Protein AF-A0A8S3JYT7-F1 (afdb_monomer_lite)

Organism: NCBI:txid392030

pLDDT: mean 70.16, std 17.95, range [28.17, 90.69]

Secondary structure (DSSP, 8-state):
-PPP------GGG-SSHHHHHHHHHHHHHHHHHHHH--EE-S---SPPP---------HHHHHHHTTB-SSS-SSB--SSB--BGGGTTS-GGG----BPPHHHHHHHHHHHHH-STHHHHH-B-SS-TTTTSTT--TT--EEEEEEEEETTEEEEEEEEE-------

Structure (mmCIF, N/CA/C/O backbone):
data_AF-A0A8S3JYT7-F1
#
_entry.id   AF-A0A8S3JYT7-F1
#
loop_
_atom_site.group_PDB
_atom_site.id
_atom_site.type_symbol
_atom_site.label_atom_id
_atom_site.label_alt_id
_atom_site.label_comp_id
_atom_site.label_asym_id
_atom_site.label_entity_id
_atom_site.label_seq_id
_atom_site.pdbx_PDB_ins_code
_atom_site.Cartn_x
_atom_site.Cartn_y
_atom_site.Cartn_z
_atom_site.occupancy
_atom_site.B_iso_or_equiv
_atom_site.auth_seq_id
_atom_site.auth_comp_id
_atom_site.auth_asym_id
_atom_site.auth_atom_id
_atom_site.pdbx_PDB_model_num
ATOM 1 N N . ASP A 1 1 ? -28.009 6.035 19.303 1.00 33.56 1 ASP A N 1
ATOM 2 C CA . ASP A 1 1 ? -27.746 6.291 17.876 1.00 33.56 1 ASP A CA 1
ATOM 3 C C . ASP A 1 1 ? -26.245 6.280 17.623 1.00 33.56 1 ASP A C 1
ATOM 5 O O . ASP A 1 1 ? -25.586 7.301 17.778 1.00 33.56 1 ASP A O 1
ATOM 9 N N . LEU A 1 2 ? -25.678 5.098 17.355 1.00 28.17 2 LEU A N 1
ATOM 10 C CA . LEU A 1 2 ? -24.323 5.008 16.802 1.00 28.17 2 LEU A CA 1
ATOM 11 C C . LEU A 1 2 ? -24.414 5.325 15.303 1.00 28.17 2 LEU A C 1
ATOM 13 O O . LEU A 1 2 ? -25.363 4.863 14.671 1.00 28.17 2 LEU A O 1
ATOM 17 N N . PRO A 1 3 ? -23.464 6.075 14.724 1.00 34.00 3 PRO A N 1
ATOM 18 C CA . PRO A 1 3 ? -23.390 6.193 13.280 1.00 34.00 3 PRO A CA 1
ATOM 19 C C . PRO A 1 3 ? -23.106 4.803 12.710 1.00 34.00 3 PRO A C 1
ATOM 21 O O . PRO A 1 3 ? -22.135 4.151 13.099 1.00 34.00 3 PRO A O 1
ATOM 24 N N . ASP A 1 4 ? -23.986 4.340 11.827 1.00 29.78 4 ASP A N 1
ATOM 25 C CA . ASP A 1 4 ? -23.786 3.119 11.063 1.00 29.78 4 ASP A CA 1
ATOM 26 C C . ASP A 1 4 ? -22.403 3.174 10.401 1.00 29.78 4 ASP A C 1
ATOM 28 O O . ASP A 1 4 ? -22.129 4.055 9.581 1.00 29.78 4 ASP A O 1
ATOM 32 N N . LEU A 1 5 ? -21.523 2.231 10.744 1.00 33.06 5 LEU A N 1
ATOM 33 C CA . LEU A 1 5 ? -20.282 2.010 10.008 1.00 33.06 5 LEU A CA 1
ATOM 34 C C . LEU A 1 5 ? -20.662 1.351 8.667 1.00 33.06 5 LEU A C 1
ATOM 36 O O . LEU A 1 5 ? -20.551 0.140 8.474 1.00 33.06 5 LEU A O 1
ATOM 40 N N . VAL A 1 6 ? -21.232 2.141 7.753 1.00 39.62 6 VAL A N 1
ATOM 41 C CA . VAL A 1 6 ? -21.673 1.680 6.434 1.00 39.62 6 VAL A CA 1
ATOM 42 C C . VAL A 1 6 ? -20.453 1.511 5.542 1.00 39.62 6 VAL A C 1
ATOM 44 O O . VAL A 1 6 ? -19.926 2.463 4.976 1.00 39.62 6 VAL A O 1
ATOM 47 N N . GLY A 1 7 ? -20.036 0.259 5.381 1.00 38.88 7 GLY A N 1
ATOM 48 C CA . GLY A 1 7 ? -18.996 -0.148 4.444 1.00 38.88 7 GLY A CA 1
ATOM 49 C C . GLY A 1 7 ? -19.482 -1.079 3.336 1.00 38.88 7 GLY A C 1
ATOM 50 O O . GLY A 1 7 ? -18.669 -1.820 2.801 1.00 38.88 7 GLY A O 1
ATOM 51 N N . ILE A 1 8 ? -20.772 -1.090 2.982 1.00 41.53 8 ILE A N 1
ATOM 52 C CA . ILE A 1 8 ? -21.264 -1.830 1.806 1.00 41.53 8 ILE A CA 1
ATOM 53 C C . ILE A 1 8 ? -21.864 -0.812 0.842 1.00 41.53 8 ILE A C 1
ATOM 55 O O . ILE A 1 8 ? -23.049 -0.495 0.902 1.00 41.53 8 ILE A O 1
ATOM 59 N N . CYS A 1 9 ? -21.025 -0.239 -0.022 1.00 42.97 9 CYS A N 1
ATOM 60 C CA . CYS A 1 9 ? -21.504 0.657 -1.066 1.00 42.97 9 CYS A CA 1
ATOM 61 C C . CYS A 1 9 ? -22.142 -0.189 -2.183 1.00 42.97 9 CYS A C 1
ATOM 63 O O . CYS A 1 9 ? -21.447 -1.022 -2.774 1.00 42.97 9 CYS A O 1
ATOM 65 N N . PRO A 1 10 ? -23.434 0.002 -2.512 1.00 39.66 10 PRO A N 1
ATOM 66 C CA . PRO A 1 10 ? -24.001 -0.582 -3.711 1.00 39.66 10 PRO A CA 1
ATOM 67 C C . PRO A 1 10 ? -23.235 -0.027 -4.914 1.00 39.66 10 PRO A C 1
ATOM 69 O O . PRO A 1 10 ? -23.086 1.186 -5.077 1.00 39.66 10 PRO A O 1
ATOM 72 N N . THR A 1 11 ? -22.780 -0.935 -5.769 1.00 46.91 11 THR A N 1
ATOM 73 C CA . THR A 1 11 ? -21.906 -0.786 -6.948 1.00 46.91 11 THR A CA 1
ATOM 74 C C . THR A 1 11 ? -22.230 0.388 -7.885 1.00 46.91 11 THR A C 1
ATOM 76 O O . THR A 1 11 ? -21.398 0.786 -8.695 1.00 46.91 11 THR A O 1
ATOM 79 N N . LYS A 1 12 ? -23.422 0.981 -7.768 1.00 39.72 12 LYS A N 1
ATOM 80 C CA . LYS A 1 12 ? -23.924 2.091 -8.583 1.00 39.72 12 LYS A CA 1
ATOM 81 C C . LYS A 1 12 ? -23.180 3.422 -8.375 1.00 39.72 12 LYS A C 1
ATOM 83 O O . LYS A 1 12 ? -23.240 4.266 -9.263 1.00 39.72 12 LYS A O 1
ATOM 88 N N . TYR A 1 13 ? -22.479 3.626 -7.255 1.00 42.28 13 TYR A N 1
ATOM 89 C CA . TYR A 1 13 ? -21.853 4.924 -6.933 1.00 42.28 13 TYR A CA 1
ATOM 90 C C . TYR A 1 13 ? -20.329 4.988 -7.140 1.00 42.28 13 TYR A C 1
ATOM 92 O O . TYR A 1 13 ? -19.739 6.056 -6.989 1.00 42.28 13 TYR A O 1
ATOM 100 N N . LEU A 1 14 ? -19.679 3.897 -7.557 1.00 51.56 14 LEU A N 1
ATOM 101 C CA . LEU A 1 14 ? -18.218 3.829 -7.752 1.00 51.56 14 LEU A CA 1
ATOM 102 C C . LEU A 1 14 ? -17.751 4.125 -9.194 1.00 51.56 14 LEU A C 1
ATOM 104 O O . LEU A 1 14 ? -16.593 3.887 -9.526 1.00 51.56 14 LEU A O 1
ATOM 108 N N . SER A 1 15 ? -18.616 4.651 -10.068 1.00 49.34 15 SER A N 1
ATOM 109 C CA . SER A 1 15 ? -18.332 4.767 -11.510 1.00 49.34 15 SER A CA 1
ATOM 110 C C . SER A 1 15 ? -17.399 5.918 -11.926 1.00 49.34 15 SER A C 1
ATOM 112 O O . SER A 1 15 ? -17.145 6.077 -13.117 1.00 49.34 15 SER A O 1
ATOM 114 N N . LEU A 1 16 ? -16.900 6.740 -10.995 1.00 54.00 16 LEU A N 1
ATOM 115 C CA . LEU A 1 16 ? -16.032 7.892 -11.286 1.00 54.00 16 LEU A CA 1
ATOM 116 C C . LEU A 1 16 ? -14.831 7.919 -10.328 1.00 54.00 16 LEU A C 1
ATOM 118 O O . LEU A 1 16 ? -14.997 7.687 -9.132 1.00 54.00 16 LEU A O 1
ATOM 122 N N . GLN A 1 17 ? -13.633 8.248 -10.830 1.00 53.72 17 GLN A N 1
ATOM 123 C CA . GLN A 1 17 ? -12.398 8.368 -10.026 1.00 53.72 17 GLN A CA 1
ATOM 124 C C . GLN A 1 17 ? -12.570 9.288 -8.804 1.00 53.72 17 GLN A C 1
ATOM 126 O O . GLN A 1 17 ? -12.108 8.969 -7.713 1.00 53.72 17 GLN A O 1
ATOM 131 N N . THR A 1 18 ? -13.319 10.382 -8.952 1.00 51.94 18 THR A N 1
ATOM 132 C CA . THR A 1 18 ? -13.669 11.313 -7.865 1.00 51.94 18 THR A CA 1
ATOM 133 C C . THR A 1 18 ? -14.491 10.678 -6.741 1.00 51.94 18 THR A C 1
ATOM 135 O O . THR A 1 18 ? -14.464 11.176 -5.617 1.00 51.94 18 THR A O 1
ATOM 138 N N . ASN A 1 19 ? -15.201 9.579 -7.005 1.00 60.78 19 ASN A N 1
ATOM 139 C CA . ASN A 1 19 ? -15.971 8.859 -5.992 1.00 60.78 19 ASN A CA 1
ATOM 140 C C . ASN A 1 19 ? -15.110 7.854 -5.217 1.00 60.78 19 ASN A C 1
ATOM 142 O O . ASN A 1 19 ? -15.408 7.582 -4.057 1.00 60.78 19 ASN A O 1
ATOM 146 N N . GLN A 1 20 ? -14.024 7.342 -5.809 1.00 64.94 20 GLN A N 1
ATOM 147 C CA . GLN A 1 20 ? -13.098 6.446 -5.109 1.00 64.94 20 GLN A CA 1
ATOM 148 C C . GLN A 1 20 ? -12.276 7.189 -4.054 1.00 64.94 20 GLN A C 1
ATOM 150 O O . GLN A 1 20 ? -12.178 6.715 -2.926 1.00 64.94 20 GLN A O 1
ATOM 155 N N . THR A 1 21 ? -11.745 8.374 -4.377 1.00 70.38 21 THR A N 1
ATOM 156 C CA . THR A 1 21 ? -10.986 9.180 -3.406 1.00 70.38 21 THR A CA 1
ATOM 157 C C . THR A 1 21 ? -11.842 9.523 -2.189 1.00 70.38 21 THR A C 1
ATOM 159 O O . THR A 1 21 ? -11.438 9.240 -1.069 1.00 70.38 21 THR A O 1
ATOM 162 N N . LYS A 1 22 ? -13.071 10.011 -2.402 1.00 73.31 22 LYS A N 1
ATOM 163 C CA . LYS A 1 22 ? -14.011 10.340 -1.315 1.00 73.31 22 LYS A CA 1
ATOM 164 C C . LYS A 1 22 ? -14.387 9.136 -0.450 1.00 73.31 22 LYS A C 1
ATOM 166 O O . LYS A 1 22 ? -14.595 9.277 0.751 1.00 73.31 22 LYS A O 1
ATOM 171 N N . TYR A 1 23 ? -14.487 7.953 -1.055 1.00 75.62 23 TYR A N 1
ATOM 172 C CA . TYR A 1 23 ? -14.758 6.718 -0.323 1.00 75.62 23 TYR A CA 1
ATOM 173 C C . TYR A 1 23 ? -13.596 6.353 0.607 1.00 75.62 23 TYR A C 1
ATOM 175 O O . TYR A 1 23 ? -13.805 6.119 1.798 1.00 75.62 23 TYR A O 1
ATOM 183 N N . PHE A 1 24 ? -12.366 6.363 0.086 1.00 79.38 24 PHE A N 1
ATOM 184 C CA . PHE A 1 24 ? -11.186 6.105 0.905 1.00 79.38 24 PHE A CA 1
ATOM 185 C C . PHE A 1 24 ? -10.965 7.193 1.957 1.00 79.38 24 PHE A C 1
ATOM 187 O O . PHE A 1 24 ? -10.593 6.854 3.071 1.00 79.38 24 PHE A O 1
ATOM 194 N N . GLU A 1 25 ? -11.250 8.464 1.665 1.00 82.56 25 GLU A N 1
ATOM 195 C CA . GLU A 1 25 ? -11.173 9.558 2.644 1.00 82.56 25 GLU A CA 1
ATOM 196 C C . GLU A 1 25 ? -12.016 9.279 3.895 1.00 82.56 25 GLU A C 1
ATOM 198 O O . GLU A 1 25 ? -11.514 9.426 5.010 1.00 82.56 25 GLU A O 1
ATOM 203 N N . ALA A 1 26 ? -13.269 8.839 3.726 1.00 80.25 26 ALA A N 1
ATOM 204 C CA . ALA A 1 26 ? -14.142 8.493 4.847 1.00 80.25 26 ALA A CA 1
ATOM 205 C C . ALA A 1 26 ? -13.566 7.328 5.670 1.00 80.25 26 ALA A C 1
ATOM 207 O O . ALA A 1 26 ? -13.426 7.440 6.886 1.00 80.25 26 ALA A O 1
ATOM 208 N N . ILE A 1 27 ? -13.139 6.255 4.999 1.00 79.00 27 ILE A N 1
ATOM 209 C CA . ILE A 1 27 ? -12.549 5.083 5.661 1.00 79.00 27 ILE A CA 1
ATOM 210 C C . ILE A 1 27 ? -11.262 5.449 6.401 1.00 79.00 27 ILE A C 1
ATOM 212 O O . ILE A 1 27 ? -11.079 5.064 7.549 1.00 79.00 27 ILE A O 1
ATOM 216 N N . ILE A 1 28 ? -10.360 6.198 5.769 1.00 82.62 28 ILE A N 1
ATOM 217 C CA . ILE A 1 28 ? -9.077 6.590 6.360 1.00 82.62 28 ILE A CA 1
ATOM 218 C C . ILE A 1 28 ? -9.299 7.473 7.581 1.00 82.62 28 ILE A C 1
ATOM 220 O O . ILE A 1 28 ? -8.611 7.308 8.586 1.00 82.62 28 ILE A O 1
ATOM 224 N N . LYS A 1 29 ? -10.266 8.392 7.511 1.00 83.81 29 LYS A N 1
ATOM 225 C CA . LYS A 1 29 ? -10.647 9.229 8.648 1.00 83.81 29 LYS A CA 1
ATOM 226 C C . LYS A 1 29 ? -11.094 8.373 9.831 1.00 83.81 29 LYS A C 1
ATOM 228 O O . LYS A 1 29 ? -10.588 8.572 10.935 1.00 83.81 29 LYS A O 1
ATOM 233 N N . ASP A 1 30 ? -11.993 7.422 9.595 1.00 79.94 30 ASP A N 1
ATOM 234 C CA . ASP A 1 30 ? -12.500 6.544 10.648 1.00 79.94 30 ASP A CA 1
ATOM 235 C C . ASP A 1 30 ? -11.376 5.675 11.219 1.00 79.94 30 ASP A C 1
ATOM 237 O O . ASP A 1 30 ? -11.188 5.619 12.430 1.00 79.94 30 ASP A O 1
ATOM 241 N N . LEU A 1 31 ? -10.546 5.073 10.368 1.00 79.06 31 LEU A N 1
ATOM 242 C CA . LEU A 1 31 ? -9.406 4.266 10.803 1.00 79.06 31 LEU A CA 1
ATOM 243 C C . LEU A 1 31 ? -8.406 5.065 11.645 1.00 79.06 31 LEU A C 1
ATOM 245 O O . LEU A 1 31 ? -7.996 4.593 12.700 1.00 79.06 31 LEU A O 1
ATOM 249 N N . ASN A 1 32 ? -8.049 6.280 11.229 1.00 81.88 32 ASN A N 1
ATOM 250 C CA . ASN A 1 32 ? -7.147 7.142 11.995 1.00 81.88 32 ASN A CA 1
ATOM 251 C C . ASN A 1 32 ? -7.748 7.548 13.347 1.00 81.88 32 ASN A C 1
ATOM 253 O O . ASN A 1 32 ? -7.036 7.601 14.355 1.00 81.88 32 ASN A O 1
ATOM 257 N N . TYR A 1 33 ? -9.060 7.794 13.395 1.00 81.31 33 TYR A N 1
ATOM 258 C CA . TYR A 1 33 ? -9.761 8.037 14.652 1.00 81.31 33 TYR A CA 1
ATOM 259 C C . TYR A 1 33 ? -9.676 6.817 15.576 1.00 81.31 33 TYR A C 1
ATOM 261 O O . TYR A 1 33 ? -9.281 6.951 16.732 1.00 81.31 33 TYR A O 1
ATOM 269 N N . LEU A 1 34 ? -9.965 5.621 15.058 1.00 75.62 34 LEU A N 1
ATOM 270 C CA . LEU A 1 34 ? -9.948 4.374 15.827 1.00 75.62 34 LEU A CA 1
ATOM 271 C C . LEU A 1 34 ? -8.534 3.965 16.279 1.00 75.62 34 LEU A C 1
ATOM 273 O O . LEU A 1 34 ? -8.388 3.380 17.347 1.00 75.62 34 LEU A O 1
ATOM 277 N N . GLN A 1 35 ? -7.492 4.293 15.509 1.00 73.44 35 GLN A N 1
ATOM 278 C CA . GLN A 1 35 ? -6.090 4.034 15.871 1.00 73.44 35 GLN A CA 1
ATOM 279 C C . GLN A 1 35 ? -5.587 4.915 17.023 1.00 73.44 35 GLN A C 1
ATOM 281 O O . GLN A 1 35 ? -4.648 4.541 17.724 1.00 73.44 35 GLN A O 1
ATOM 286 N N . THR A 1 36 ? -6.172 6.100 17.197 1.00 74.00 36 THR A N 1
ATOM 287 C CA . THR A 1 36 ? -5.723 7.100 18.182 1.00 74.00 36 THR A CA 1
ATOM 288 C C . THR A 1 36 ? -6.679 7.256 19.360 1.00 74.00 36 THR A C 1
ATOM 290 O O . THR A 1 36 ? -6.292 7.797 20.395 1.00 74.00 36 THR A O 1
ATOM 293 N N . THR A 1 37 ? -7.911 6.758 19.235 1.00 71.25 37 THR A N 1
ATOM 294 C CA . THR A 1 37 ? -8.955 6.885 20.251 1.00 71.25 37 THR A CA 1
ATOM 295 C C . THR A 1 37 ? -9.244 5.544 20.903 1.00 71.25 37 THR A C 1
ATOM 297 O O . THR A 1 37 ? -9.579 4.567 20.238 1.00 71.25 37 THR A O 1
ATOM 300 N N . VAL A 1 38 ? -9.186 5.510 22.233 1.00 66.38 38 VAL A N 1
ATOM 301 C CA . VAL A 1 38 ? -9.655 4.359 23.005 1.00 66.38 38 VAL A CA 1
ATOM 302 C C . VAL A 1 38 ? -11.173 4.426 23.121 1.00 66.38 38 VAL A C 1
ATOM 304 O O . VAL A 1 38 ? -11.722 5.407 23.623 1.00 66.38 38 VAL A O 1
ATOM 307 N N . LEU A 1 39 ? -11.858 3.370 22.687 1.00 67.88 39 LEU A N 1
ATOM 308 C CA . LEU A 1 39 ? -13.297 3.250 22.886 1.00 67.88 39 LEU A CA 1
ATOM 309 C C . LEU A 1 39 ? -13.551 2.665 24.279 1.00 67.88 39 LEU A C 1
ATOM 311 O O . LEU A 1 39 ? -13.275 1.494 24.544 1.00 67.88 39 LEU A O 1
ATOM 315 N N . ALA A 1 40 ? -14.061 3.499 25.184 1.00 62.62 40 ALA A N 1
ATOM 316 C CA . ALA A 1 40 ? -14.449 3.081 26.524 1.00 62.62 40 ALA A CA 1
ATOM 317 C C . ALA A 1 40 ? -15.937 2.711 26.551 1.00 62.62 40 ALA A C 1
ATOM 319 O O . ALA A 1 40 ? -16.799 3.539 26.256 1.00 62.62 40 ALA A O 1
ATOM 320 N N . VAL A 1 41 ? -16.244 1.476 26.946 1.00 65.31 41 VAL A N 1
ATOM 321 C CA . VAL A 1 41 ? -17.620 1.034 27.205 1.00 65.31 41 VAL A CA 1
ATOM 322 C C . VAL A 1 41 ? -17.820 1.034 28.719 1.00 65.31 41 VAL A C 1
ATOM 324 O O . VAL A 1 41 ? -17.269 0.189 29.417 1.00 65.31 41 VAL A O 1
ATOM 327 N N . GLN A 1 42 ? -18.558 2.022 29.240 1.00 54.75 42 GLN A N 1
ATOM 328 C CA . GLN A 1 42 ? -18.646 2.289 30.688 1.00 54.75 42 GLN A CA 1
ATOM 329 C C . GLN A 1 42 ? -19.337 1.174 31.486 1.00 54.75 42 GLN A C 1
ATOM 331 O O . GLN A 1 42 ? -19.009 0.947 32.645 1.00 54.75 42 GLN A O 1
ATOM 336 N N . THR A 1 43 ? -20.288 0.471 30.877 1.00 66.81 43 THR A N 1
ATOM 337 C CA . THR A 1 43 ? -20.941 -0.711 31.448 1.00 66.81 43 THR A CA 1
ATOM 338 C C . THR A 1 43 ? -21.191 -1.697 30.319 1.00 66.81 43 THR A C 1
ATOM 340 O O . THR A 1 43 ? -21.855 -1.371 29.338 1.00 66.81 43 THR A O 1
ATOM 343 N N . PHE A 1 44 ? -20.624 -2.897 30.428 1.00 66.69 44 PHE A N 1
ATOM 344 C CA . PHE A 1 44 ? -20.813 -3.948 29.438 1.00 66.69 44 PHE A CA 1
ATOM 345 C C . PHE A 1 44 ? -21.367 -5.195 30.113 1.00 66.69 44 PHE A C 1
ATOM 347 O O . PHE A 1 44 ? -20.675 -5.852 30.886 1.00 66.69 44 PHE A O 1
ATOM 354 N N . ASN A 1 45 ? -22.631 -5.500 29.831 1.00 64.56 45 ASN A N 1
ATOM 355 C CA . ASN A 1 45 ? -23.299 -6.709 30.293 1.00 64.56 45 ASN A CA 1
ATOM 356 C C . ASN A 1 45 ? -23.844 -7.428 29.047 1.00 64.56 45 ASN A C 1
ATOM 358 O O . ASN A 1 45 ? -24.987 -7.213 28.651 1.00 64.56 45 ASN A O 1
ATOM 362 N N . GLY A 1 46 ? -22.985 -8.174 28.342 1.00 69.12 46 GLY A N 1
ATOM 363 C CA . GLY A 1 46 ? -23.325 -8.770 27.045 1.00 69.12 46 GLY A CA 1
ATOM 364 C C . GLY A 1 46 ? -22.183 -9.547 26.379 1.00 69.12 46 GLY A C 1
ATOM 365 O O . GLY A 1 46 ? -21.142 -9.785 26.986 1.00 69.12 46 GLY A O 1
ATOM 366 N N . GLN A 1 47 ? -22.393 -9.959 25.124 1.00 59.66 47 GLN A N 1
ATOM 367 C CA . GLN A 1 47 ? -21.376 -10.585 24.269 1.00 59.66 47 GLN A CA 1
ATOM 368 C C . GLN A 1 47 ? -20.749 -9.549 23.343 1.00 59.66 47 GLN A C 1
ATOM 370 O O . GLN A 1 47 ? -21.451 -8.738 22.736 1.00 59.66 47 GLN A O 1
ATOM 375 N N . LEU A 1 48 ? -19.417 -9.547 23.269 1.00 60.03 48 LEU A N 1
ATOM 376 C CA . LEU A 1 48 ? -18.678 -8.612 22.430 1.00 60.03 48 LEU A CA 1
ATOM 377 C C . LEU A 1 48 ? -18.486 -9.235 21.051 1.00 60.03 48 LEU A C 1
ATOM 379 O O . LEU A 1 48 ? -17.885 -10.300 20.919 1.00 60.03 48 LEU A O 1
ATOM 383 N N . HIS A 1 49 ? -19.010 -8.565 20.031 1.00 57.12 49 HIS A N 1
ATOM 384 C CA . HIS A 1 49 ? -18.856 -8.971 18.644 1.00 57.12 49 HIS A CA 1
ATOM 385 C C . HIS A 1 49 ? -17.770 -8.123 17.994 1.00 57.12 49 HIS A C 1
ATOM 387 O O . HIS A 1 49 ? -17.780 -6.898 18.101 1.00 57.12 49 HIS A O 1
ATOM 393 N N . PHE A 1 50 ? -16.852 -8.783 17.298 1.00 58.22 50 PHE A N 1
ATOM 394 C CA . PHE A 1 50 ? -15.822 -8.125 16.509 1.00 58.22 50 PHE A CA 1
ATOM 395 C C . PHE A 1 50 ? -16.060 -8.399 15.030 1.00 58.22 50 PHE A C 1
ATOM 397 O O . PHE A 1 50 ? -16.480 -9.495 14.655 1.00 58.22 50 PHE A O 1
ATOM 404 N N . ALA A 1 51 ? -15.769 -7.402 14.198 1.00 55.31 51 ALA A N 1
ATOM 405 C CA . ALA A 1 51 ? -15.783 -7.539 12.752 1.00 55.31 51 ALA A CA 1
ATOM 406 C C . ALA A 1 51 ? -14.346 -7.536 12.229 1.00 55.31 51 ALA A C 1
ATOM 408 O O . ALA A 1 51 ? -13.562 -6.638 12.534 1.00 55.31 51 ALA A O 1
ATOM 409 N N . PHE A 1 52 ? -14.025 -8.542 11.421 1.00 59.34 52 PHE A N 1
ATOM 410 C CA . PHE A 1 52 ? -12.812 -8.561 10.619 1.00 59.34 52 PHE A CA 1
ATOM 411 C C . PHE A 1 52 ? -13.166 -8.071 9.221 1.00 59.34 52 PHE A C 1
ATOM 413 O O . PHE A 1 52 ? -14.036 -8.643 8.564 1.00 59.34 52 PHE A O 1
ATOM 420 N N . SER A 1 53 ? -12.479 -7.026 8.770 1.00 62.84 53 SER A N 1
ATOM 421 C CA . SER A 1 53 ? -12.656 -6.473 7.429 1.00 62.84 53 SER A CA 1
ATOM 422 C C . SER A 1 53 ? -11.373 -6.642 6.632 1.00 62.84 53 SER A C 1
ATOM 424 O O . SER A 1 53 ? -10.288 -6.306 7.110 1.00 62.84 53 SER A O 1
ATOM 426 N N . VAL A 1 54 ? -11.515 -7.147 5.407 1.00 67.69 54 VAL A N 1
ATOM 427 C CA . VAL A 1 54 ? -10.424 -7.322 4.445 1.00 67.69 54 VAL A CA 1
ATOM 428 C C . VAL A 1 54 ? -10.703 -6.441 3.238 1.00 67.69 54 VAL A C 1
ATOM 430 O O . VAL A 1 54 ? -11.798 -6.473 2.676 1.00 67.69 54 VAL A O 1
ATOM 433 N N . LEU A 1 55 ? -9.698 -5.677 2.815 1.00 71.50 55 LEU A N 1
ATOM 434 C CA . LEU A 1 55 ? -9.727 -4.990 1.531 1.00 71.50 55 LEU A CA 1
ATOM 435 C C . LEU A 1 55 ? -9.184 -5.936 0.458 1.00 71.50 55 LEU A C 1
ATOM 437 O O . LEU A 1 55 ? -7.975 -6.143 0.360 1.00 71.50 55 LEU A O 1
ATOM 441 N N . ALA A 1 56 ? -10.084 -6.510 -0.335 1.00 71.31 56 ALA A N 1
ATOM 442 C CA . ALA A 1 56 ? -9.733 -7.319 -1.494 1.00 71.31 56 ALA A CA 1
ATOM 443 C C . ALA A 1 56 ? -9.841 -6.480 -2.772 1.00 71.31 56 ALA A C 1
ATOM 445 O O . ALA A 1 56 ? -10.807 -5.742 -2.967 1.00 71.31 56 ALA A O 1
ATOM 446 N N . ALA A 1 57 ? -8.849 -6.600 -3.646 1.00 74.00 57 ALA A N 1
ATOM 447 C CA . ALA A 1 57 ? -8.796 -5.896 -4.918 1.00 74.00 57 ALA A CA 1
ATOM 448 C C . ALA A 1 57 ? -8.134 -6.791 -5.967 1.00 74.00 57 ALA A C 1
ATOM 450 O O . ALA A 1 57 ? -7.245 -7.579 -5.640 1.00 74.00 57 ALA A O 1
ATOM 451 N N . ASP A 1 58 ? -8.542 -6.654 -7.230 1.00 80.75 58 ASP A N 1
ATOM 452 C CA . ASP A 1 58 ? -7.789 -7.257 -8.329 1.00 80.75 58 ASP A CA 1
ATOM 453 C C . ASP A 1 58 ? -6.393 -6.616 -8.460 1.00 80.75 58 ASP A C 1
ATOM 455 O O . ASP A 1 58 ? -6.066 -5.620 -7.809 1.00 80.75 58 ASP A O 1
ATOM 459 N N . ASN A 1 59 ? -5.541 -7.175 -9.321 1.00 80.50 59 ASN A N 1
ATOM 460 C CA . ASN A 1 59 ? -4.163 -6.707 -9.449 1.00 80.50 59 ASN A CA 1
ATOM 461 C C . ASN A 1 59 ? -4.031 -5.233 -9.867 1.00 80.50 59 ASN A C 1
ATOM 463 O O . ASN A 1 59 ? -3.082 -4.580 -9.430 1.00 80.50 59 ASN A O 1
ATOM 467 N N . LEU A 1 60 ? -4.931 -4.711 -10.704 1.00 84.25 60 LEU A N 1
ATOM 468 C CA . LEU A 1 60 ? -4.872 -3.328 -11.182 1.00 84.25 60 LEU A CA 1
ATOM 469 C C . LEU A 1 60 ? -5.435 -2.361 -10.143 1.00 84.25 60 LEU A C 1
ATOM 471 O O . LEU A 1 60 ? -4.833 -1.316 -9.901 1.00 84.25 60 LEU A O 1
ATOM 475 N N . ALA A 1 61 ? -6.539 -2.727 -9.498 1.00 82.00 61 ALA A N 1
ATOM 476 C CA . ALA A 1 61 ? -7.106 -1.978 -8.388 1.00 82.00 61 ALA A CA 1
ATOM 477 C C . ALA A 1 61 ? -6.134 -1.934 -7.195 1.00 82.00 61 ALA A C 1
ATOM 479 O O . ALA A 1 61 ? -5.931 -0.878 -6.606 1.00 82.00 61 ALA A O 1
ATOM 480 N N . SER A 1 62 ? -5.445 -3.037 -6.886 1.00 81.94 62 SER A N 1
ATOM 481 C CA . SER A 1 62 ? -4.398 -3.067 -5.856 1.00 81.94 62 SER A CA 1
ATOM 482 C C . SER A 1 62 ? -3.213 -2.160 -6.210 1.00 81.94 62 SER A C 1
ATOM 484 O O . SER A 1 62 ? -2.700 -1.465 -5.334 1.00 81.94 62 SER A O 1
ATOM 486 N N . ASN A 1 63 ? -2.811 -2.096 -7.488 1.00 85.00 63 ASN A N 1
ATOM 487 C CA . ASN A 1 63 ? -1.809 -1.124 -7.936 1.00 85.00 63 ASN A CA 1
ATOM 488 C C . ASN A 1 63 ? -2.274 0.313 -7.686 1.00 85.00 63 ASN A C 1
ATOM 490 O O . ASN A 1 63 ? -1.523 1.093 -7.109 1.00 85.00 63 ASN A O 1
ATOM 494 N N . GLU A 1 64 ? -3.499 0.647 -8.090 1.00 85.38 64 GLU A N 1
ATOM 495 C CA . GLU A 1 64 ? -4.068 1.988 -7.933 1.00 85.38 64 GLU A CA 1
ATOM 496 C C . GLU A 1 64 ? -4.139 2.404 -6.459 1.00 85.38 64 GLU A C 1
ATOM 498 O O . GLU A 1 64 ? -3.602 3.448 -6.089 1.00 85.38 64 GLU A O 1
ATOM 503 N N . ILE A 1 65 ? -4.699 1.552 -5.595 1.00 84.62 65 ILE A N 1
ATOM 504 C CA . ILE A 1 65 ? -4.780 1.825 -4.153 1.00 84.62 65 ILE A CA 1
ATOM 505 C C . ILE A 1 65 ? -3.367 1.950 -3.566 1.00 84.62 65 ILE A C 1
ATOM 507 O O . ILE A 1 65 ? -3.119 2.831 -2.747 1.00 84.62 65 ILE A O 1
ATOM 511 N N . GLY A 1 66 ? -2.421 1.115 -4.007 1.00 85.56 66 GLY A N 1
ATOM 512 C CA . GLY A 1 66 ? -1.024 1.117 -3.573 1.00 85.56 66 GLY A CA 1
ATOM 513 C C . GLY A 1 66 ? -0.140 2.226 -4.153 1.00 85.56 66 GLY A C 1
ATOM 514 O O . GLY A 1 66 ? 1.041 2.255 -3.828 1.00 85.56 66 GLY A O 1
ATOM 515 N N . GLY A 1 67 ? -0.660 3.137 -4.983 1.00 89.12 67 GLY A N 1
ATOM 516 C CA . GLY A 1 67 ? 0.142 4.215 -5.583 1.00 89.12 67 GLY A CA 1
ATOM 517 C C . GLY A 1 67 ? 1.077 3.753 -6.713 1.00 89.12 67 GLY A C 1
ATOM 518 O O . GLY A 1 67 ? 2.002 4.469 -7.101 1.00 89.12 67 GLY A O 1
ATOM 519 N N . PHE A 1 68 ? 0.849 2.566 -7.273 1.00 90.19 68 PHE A N 1
ATOM 520 C CA . PHE A 1 68 ? 1.540 2.037 -8.450 1.00 90.19 68 PHE A CA 1
ATOM 521 C C . PHE A 1 68 ? 0.782 2.374 -9.739 1.00 90.19 68 PHE A C 1
ATOM 523 O O . PHE A 1 68 ? -0.390 2.747 -9.730 1.00 90.19 68 PHE A O 1
ATOM 530 N N . GLN A 1 69 ? 1.441 2.223 -10.888 1.00 89.69 69 GLN A N 1
ATOM 531 C CA . GLN A 1 69 ? 0.768 2.400 -12.171 1.00 89.69 69 GLN A CA 1
ATOM 532 C C . GLN A 1 69 ? -0.311 1.334 -12.407 1.00 89.69 69 GLN A C 1
ATOM 534 O O . GLN A 1 69 ? -0.089 0.134 -12.229 1.00 89.69 69 GLN A O 1
ATOM 539 N N . ARG A 1 70 ? -1.478 1.763 -12.904 1.00 87.38 70 ARG A N 1
ATOM 540 C CA . ARG A 1 70 ? -2.597 0.885 -13.290 1.00 87.38 70 ARG A CA 1
ATOM 541 C C . ARG A 1 70 ? -2.389 0.239 -14.668 1.00 87.38 70 ARG A C 1
ATOM 543 O O . ARG A 1 70 ? -3.282 0.201 -15.507 1.00 87.38 70 ARG A O 1
ATOM 550 N N . ASN A 1 71 ? -1.177 -0.228 -14.935 1.00 84.50 71 ASN A N 1
ATOM 551 C CA . ASN A 1 71 ? -0.834 -1.011 -16.112 1.00 84.50 71 ASN A CA 1
ATOM 552 C C . ASN A 1 71 ? 0.408 -1.858 -15.802 1.00 84.50 71 ASN A C 1
ATOM 554 O O . ASN A 1 71 ? 1.188 -1.517 -14.917 1.00 84.50 71 ASN A O 1
ATOM 558 N N . PHE A 1 72 ? 0.598 -2.945 -16.545 1.00 82.94 72 PHE A N 1
ATOM 559 C CA . PHE A 1 72 ? 1.802 -3.775 -16.434 1.00 82.94 72 PHE A CA 1
ATOM 560 C C . PHE A 1 72 ? 2.877 -3.400 -17.454 1.00 82.94 72 PHE A C 1
ATOM 562 O O . PHE A 1 72 ? 3.902 -4.060 -17.502 1.00 82.94 72 PHE A O 1
ATOM 569 N N . ASN A 1 73 ? 2.654 -2.357 -18.259 1.00 84.25 73 ASN A N 1
ATOM 570 C CA . ASN A 1 73 ? 3.576 -1.881 -19.293 1.00 84.25 73 ASN A CA 1
ATOM 571 C C . ASN A 1 73 ? 4.520 -0.780 -18.774 1.00 84.25 73 ASN A C 1
ATOM 573 O O . ASN A 1 73 ? 5.138 -0.069 -19.565 1.00 84.25 73 ASN A O 1
ATOM 577 N N . SER A 1 74 ? 4.627 -0.622 -17.453 1.00 81.69 74 SER A N 1
ATOM 578 C CA . SER A 1 74 ? 5.564 0.290 -16.806 1.00 81.69 74 SER A CA 1
ATOM 579 C C . SER A 1 74 ? 6.964 -0.315 -16.747 1.00 81.69 74 SER A C 1
ATOM 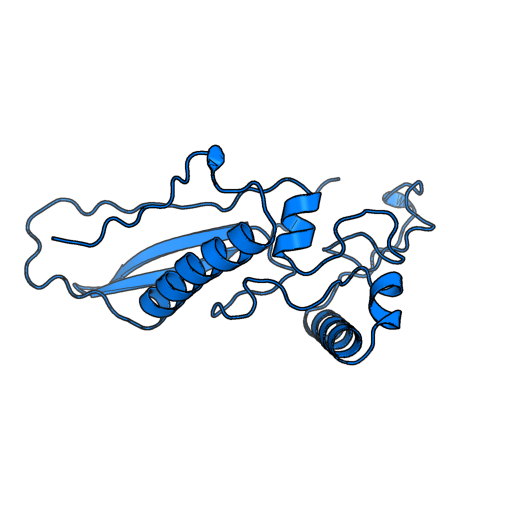581 O O . SER A 1 74 ? 7.117 -1.531 -16.665 1.00 81.69 74 SER A O 1
ATOM 583 N N . GLY A 1 75 ? 7.993 0.537 -16.731 1.00 86.06 75 GLY A N 1
ATOM 584 C CA . GLY A 1 75 ? 9.401 0.136 -16.714 1.00 86.06 75 GLY A CA 1
ATOM 585 C C . GLY A 1 75 ? 9.704 -0.920 -15.655 1.00 86.06 75 GLY A C 1
ATOM 586 O O . GLY A 1 75 ? 10.351 -1.910 -15.968 1.00 86.06 75 GLY A O 1
ATOM 587 N N . GLN A 1 76 ? 9.149 -0.772 -14.451 1.00 89.75 76 GLN A N 1
ATOM 588 C CA . GLN A 1 76 ? 9.051 -1.833 -13.450 1.00 89.75 76 GLN A CA 1
ATOM 589 C C . GLN A 1 76 ? 7.578 -2.066 -13.113 1.00 89.75 76 GLN A C 1
ATOM 591 O O . GLN A 1 76 ? 6.881 -1.103 -12.813 1.00 89.75 76 GLN A O 1
ATOM 596 N N . PHE A 1 77 ? 7.084 -3.303 -13.143 1.00 86.94 77 PHE A N 1
ATOM 597 C CA . PHE A 1 77 ? 5.638 -3.581 -13.011 1.00 86.94 77 PHE A CA 1
ATOM 598 C C . PHE A 1 77 ? 5.248 -4.322 -11.723 1.00 86.94 77 PHE A C 1
ATOM 600 O O . PHE A 1 77 ? 4.076 -4.348 -11.353 1.00 86.94 77 PHE A O 1
ATOM 607 N N . CYS A 1 78 ? 6.209 -4.918 -11.012 1.00 86.31 78 CYS A N 1
ATOM 608 C CA . CYS A 1 78 ? 5.937 -5.654 -9.777 1.00 86.31 78 CYS A CA 1
ATOM 609 C C . CYS A 1 78 ? 5.928 -4.731 -8.548 1.00 86.31 78 CYS A C 1
ATOM 611 O O . CYS A 1 78 ? 6.809 -3.879 -8.393 1.00 86.31 78 CYS A O 1
ATOM 613 N N . ARG A 1 79 ? 4.973 -4.949 -7.634 1.00 86.62 79 ARG A N 1
ATOM 614 C CA . ARG A 1 79 ? 4.874 -4.250 -6.336 1.00 86.62 79 ARG A CA 1
ATOM 615 C C . ARG A 1 79 ? 5.930 -4.720 -5.329 1.00 86.62 79 ARG A C 1
ATOM 617 O O . ARG A 1 79 ? 6.390 -3.943 -4.497 1.00 86.62 79 ARG A O 1
ATOM 624 N N . SER A 1 80 ? 6.353 -5.977 -5.435 1.00 84.19 80 SER A N 1
ATOM 625 C CA . SER A 1 80 ? 7.241 -6.627 -4.461 1.00 84.19 80 SER A CA 1
ATOM 626 C C . SER A 1 80 ? 8.725 -6.537 -4.824 1.00 84.19 80 SER A C 1
ATOM 628 O O . SER A 1 80 ? 9.581 -6.596 -3.939 1.00 84.19 80 SER A O 1
ATOM 630 N N . CYS A 1 81 ? 9.061 -6.369 -6.106 1.00 86.50 81 CYS A N 1
ATOM 631 C CA . CYS A 1 81 ? 10.443 -6.327 -6.592 1.00 86.50 81 CYS A CA 1
ATOM 632 C C . CYS A 1 81 ? 10.654 -5.293 -7.712 1.00 86.50 81 CYS A C 1
ATOM 634 O O . CYS A 1 81 ? 9.701 -4.778 -8.297 1.00 86.50 81 CYS A O 1
ATOM 636 N N . HIS A 1 82 ? 11.918 -4.994 -8.011 1.00 87.56 82 HIS A N 1
ATOM 637 C CA . HIS A 1 82 ? 12.344 -4.069 -9.068 1.00 87.56 82 HIS A CA 1
ATOM 638 C C . HIS A 1 82 ? 12.504 -4.745 -10.444 1.00 87.56 82 HIS A C 1
ATOM 640 O O . HIS A 1 82 ? 13.378 -4.368 -11.224 1.00 87.56 82 HIS A O 1
ATOM 646 N N . ILE A 1 83 ? 11.682 -5.753 -10.758 1.00 89.06 83 ILE A N 1
ATOM 647 C CA . ILE A 1 83 ? 11.747 -6.423 -12.064 1.00 89.06 83 ILE A CA 1
ATOM 648 C C . ILE A 1 83 ? 11.366 -5.455 -13.188 1.00 89.06 83 ILE A C 1
ATOM 650 O O . ILE A 1 83 ? 10.340 -4.776 -13.118 1.00 89.06 83 ILE A O 1
ATOM 654 N N . SER A 1 84 ? 12.213 -5.402 -14.216 1.00 88.81 84 SER A N 1
ATOM 655 C CA . SER A 1 84 ? 11.974 -4.599 -15.413 1.00 88.81 84 SER A CA 1
ATOM 656 C C . SER A 1 84 ? 11.000 -5.296 -16.362 1.00 88.81 8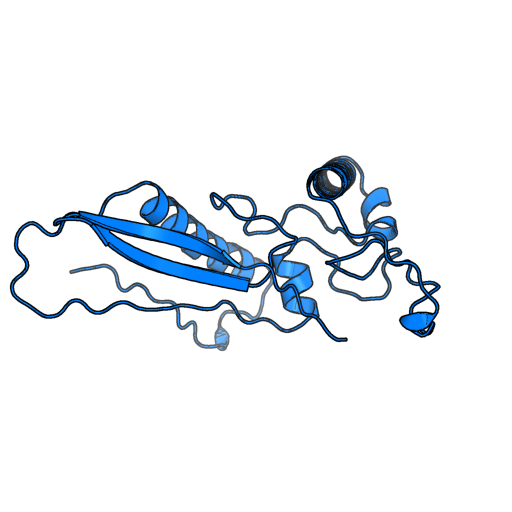4 SER A C 1
ATOM 658 O O . SER A 1 84 ? 11.034 -6.519 -16.505 1.00 88.81 84 SER A O 1
ATOM 660 N N . TYR A 1 85 ? 10.182 -4.519 -17.072 1.00 89.38 85 TYR A N 1
ATOM 661 C CA . TYR A 1 85 ? 9.260 -5.008 -18.099 1.00 89.38 85 TYR A CA 1
ATOM 662 C C . TYR A 1 85 ? 9.932 -5.866 -19.173 1.00 89.38 85 TYR A C 1
ATOM 664 O O . TYR A 1 85 ? 9.312 -6.778 -19.718 1.00 89.38 85 TYR A O 1
ATOM 672 N N . GLN A 1 86 ? 11.213 -5.620 -19.455 1.00 89.44 86 GLN A N 1
ATOM 673 C CA . GLN A 1 86 ? 11.972 -6.416 -20.423 1.00 89.44 86 GLN A CA 1
ATOM 674 C C . GLN A 1 86 ? 12.044 -7.909 -20.052 1.00 89.44 86 GLN A C 1
ATOM 676 O O . GLN A 1 86 ? 12.192 -8.744 -20.936 1.00 89.44 86 GLN A O 1
ATOM 681 N N . PHE A 1 87 ? 11.882 -8.246 -18.768 1.00 89.25 87 PHE A N 1
ATOM 682 C CA . PHE A 1 87 ? 11.921 -9.617 -18.254 1.00 89.25 87 PHE A CA 1
ATOM 683 C C . PHE A 1 87 ? 10.529 -10.235 -18.052 1.00 89.25 87 PHE A C 1
ATOM 685 O O . PHE A 1 87 ? 10.412 -11.285 -17.432 1.00 89.25 87 PHE A O 1
ATOM 692 N N . LYS A 1 88 ? 9.452 -9.619 -18.562 1.00 87.88 88 LYS A N 1
ATOM 693 C CA . LYS A 1 88 ? 8.064 -10.074 -18.325 1.00 87.88 88 LYS A CA 1
ATOM 694 C C . LYS A 1 88 ? 7.764 -11.510 -18.789 1.00 87.88 88 LYS A C 1
ATOM 696 O O . LYS A 1 88 ? 6.797 -12.096 -18.325 1.00 87.88 88 LYS A O 1
ATOM 701 N N . LEU A 1 89 ? 8.544 -12.035 -19.739 1.00 89.25 89 LEU A N 1
ATOM 702 C CA . LEU A 1 89 ? 8.411 -13.398 -20.277 1.00 89.25 89 LEU A CA 1
ATOM 703 C C . LEU A 1 89 ? 9.540 -14.327 -19.812 1.00 89.25 89 LEU A C 1
ATOM 705 O O . LEU A 1 89 ? 9.581 -15.485 -20.217 1.00 89.25 89 LEU A O 1
ATOM 709 N N . THR A 1 90 ? 10.483 -13.821 -19.018 1.00 88.12 90 THR A N 1
ATOM 710 C CA . THR A 1 90 ? 11.600 -14.622 -18.524 1.00 88.12 90 THR A CA 1
ATOM 711 C C . THR A 1 90 ? 11.108 -15.499 -17.368 1.00 88.12 90 THR A C 1
ATOM 713 O O . THR A 1 90 ? 10.416 -14.985 -16.484 1.00 88.12 90 THR A O 1
ATOM 716 N N . PRO A 1 91 ? 11.438 -16.802 -17.345 1.00 87.44 91 PRO A N 1
ATOM 717 C CA . PRO A 1 91 ? 11.100 -17.671 -16.224 1.00 87.44 91 PRO A CA 1
ATOM 718 C C . PRO A 1 91 ? 11.649 -17.128 -14.904 1.00 87.44 91 PRO A C 1
ATOM 720 O O . PRO A 1 91 ? 12.774 -16.633 -14.846 1.00 87.44 91 PRO A O 1
ATOM 723 N N . LEU A 1 92 ? 10.877 -17.251 -13.820 1.00 79.19 92 LEU A N 1
ATOM 724 C CA . LEU A 1 92 ? 11.289 -16.740 -12.506 1.00 79.19 92 LEU A CA 1
ATOM 725 C C . LEU A 1 92 ? 12.578 -17.405 -11.991 1.00 79.19 92 LEU A C 1
ATOM 727 O O . LEU A 1 92 ? 13.318 -16.786 -11.235 1.00 79.19 92 LEU A O 1
ATOM 731 N N . THR A 1 93 ? 12.862 -18.638 -12.420 1.00 84.62 93 THR A N 1
ATOM 732 C CA . THR A 1 93 ? 14.104 -19.366 -12.104 1.00 84.62 93 THR A CA 1
ATOM 733 C C . THR A 1 93 ? 15.353 -18.687 -12.653 1.00 84.62 93 THR A C 1
ATOM 735 O O . THR A 1 93 ? 16.436 -18.864 -12.101 1.00 84.62 93 THR A O 1
ATOM 738 N N . ASP A 1 94 ? 15.193 -17.888 -13.705 1.00 84.88 94 ASP A N 1
ATOM 739 C CA . ASP A 1 94 ? 16.292 -17.314 -14.477 1.00 84.88 94 ASP A CA 1
ATOM 740 C C . ASP A 1 94 ? 16.479 -15.822 -14.154 1.00 84.88 94 ASP A C 1
ATOM 742 O O . ASP A 1 94 ? 17.295 -15.134 -14.769 1.00 84.88 94 ASP A O 1
ATOM 746 N N . ILE A 1 95 ? 15.717 -15.299 -13.184 1.00 81.25 95 ILE A N 1
ATOM 747 C CA . ILE A 1 95 ? 15.738 -13.894 -12.780 1.00 81.25 95 ILE A CA 1
ATOM 748 C C . ILE A 1 95 ? 16.213 -13.775 -11.333 1.00 81.25 95 ILE A C 1
ATOM 750 O O . ILE A 1 95 ? 15.610 -14.306 -10.402 1.00 81.25 95 ILE A O 1
ATOM 754 N N . SER A 1 96 ? 17.244 -12.959 -11.110 1.00 80.38 96 SER A N 1
ATOM 755 C CA . SER A 1 96 ? 17.580 -12.495 -9.765 1.00 80.38 96 SER A CA 1
ATOM 756 C C . SER A 1 96 ? 16.606 -11.393 -9.335 1.00 80.38 96 SER A C 1
ATOM 758 O O . SER A 1 96 ? 16.636 -10.279 -9.869 1.00 80.38 96 SER A O 1
ATOM 760 N N . PHE A 1 97 ? 15.748 -11.670 -8.354 1.00 79.62 97 PHE A N 1
ATOM 761 C CA . PHE A 1 97 ? 14.833 -10.662 -7.821 1.00 79.62 97 PHE A CA 1
ATOM 762 C C . PHE A 1 97 ? 15.557 -9.720 -6.867 1.00 79.62 97 PHE A C 1
ATOM 764 O O . PHE A 1 97 ? 16.099 -10.150 -5.852 1.00 79.62 97 PHE A O 1
ATOM 771 N N . LEU A 1 98 ? 15.494 -8.417 -7.151 1.00 86.81 98 LEU A N 1
ATOM 772 C CA . LEU A 1 98 ? 15.819 -7.383 -6.173 1.00 86.81 98 LEU A CA 1
ATOM 773 C C . LEU A 1 98 ? 14.524 -6.935 -5.475 1.00 86.81 98 LEU A C 1
ATOM 775 O O . LEU A 1 98 ? 13.700 -6.267 -6.112 1.00 86.81 98 LEU A O 1
ATOM 779 N N . PRO A 1 99 ? 14.304 -7.282 -4.192 1.00 86.75 99 PRO A N 1
ATOM 780 C CA . PRO A 1 99 ? 13.103 -6.876 -3.469 1.00 86.75 99 PRO A CA 1
ATOM 781 C C . PRO A 1 99 ? 13.016 -5.354 -3.342 1.00 86.75 99 PRO A C 1
ATOM 783 O O . PRO A 1 99 ? 14.029 -4.687 -3.114 1.00 86.75 99 PRO A O 1
ATOM 786 N N . ARG A 1 100 ? 11.801 -4.797 -3.413 1.00 87.19 100 ARG A N 1
ATOM 787 C CA . ARG A 1 100 ? 11.593 -3.375 -3.109 1.00 87.19 100 ARG A CA 1
ATOM 788 C C . ARG A 1 100 ? 11.772 -3.150 -1.612 1.00 87.19 100 ARG A C 1
ATOM 790 O O . ARG A 1 100 ? 11.016 -3.672 -0.789 1.00 87.19 100 ARG A O 1
ATOM 797 N N . LYS A 1 101 ? 12.776 -2.360 -1.237 1.00 88.25 101 LYS A N 1
ATOM 798 C CA . LYS A 1 101 ? 12.953 -1.900 0.147 1.00 88.25 101 LYS A CA 1
ATOM 799 C C . LYS A 1 101 ? 12.086 -0.666 0.389 1.00 88.25 101 LYS A C 1
ATOM 801 O O . LYS A 1 101 ? 11.927 0.152 -0.511 1.00 88.25 101 LYS A O 1
ATOM 806 N N . VAL A 1 102 ? 11.571 -0.528 1.613 1.00 86.06 102 VAL A N 1
ATOM 807 C CA . VAL A 1 102 ? 10.759 0.625 2.056 1.00 86.06 102 VAL A CA 1
ATOM 808 C C . VAL A 1 102 ? 11.464 1.945 1.741 1.00 86.06 102 VAL A C 1
ATOM 810 O O . VAL A 1 102 ? 10.908 2.811 1.076 1.00 86.06 102 VAL A O 1
ATOM 813 N N . THR A 1 103 ? 12.735 2.062 2.127 1.00 88.88 103 THR A N 1
ATOM 814 C CA . THR A 1 103 ? 13.541 3.274 1.920 1.00 88.88 103 THR A CA 1
ATOM 815 C C . THR A 1 103 ? 13.677 3.645 0.445 1.00 88.88 103 THR A C 1
ATOM 817 O O . THR A 1 103 ? 13.465 4.795 0.067 1.00 88.88 103 THR A O 1
ATOM 820 N N . THR A 1 104 ? 13.989 2.667 -0.407 1.00 87.56 104 THR A N 1
ATOM 821 C CA . THR A 1 104 ? 14.151 2.880 -1.849 1.00 87.56 104 THR A CA 1
ATOM 822 C C . THR A 1 104 ? 12.817 3.201 -2.519 1.00 87.56 104 THR A C 1
ATOM 824 O O . THR A 1 104 ? 12.762 4.058 -3.395 1.00 87.56 104 THR A O 1
ATOM 827 N N . HIS A 1 105 ? 11.728 2.555 -2.095 1.00 89.69 105 HIS A N 1
ATOM 828 C CA . HIS A 1 105 ? 10.391 2.832 -2.611 1.00 89.69 105 HIS A CA 1
ATOM 829 C C . HIS A 1 105 ? 9.933 4.254 -2.276 1.00 89.69 105 HIS A C 1
ATOM 831 O O . HIS A 1 105 ? 9.529 4.977 -3.182 1.00 89.69 105 HIS A O 1
ATOM 837 N N . ASN A 1 106 ? 10.100 4.690 -1.026 1.00 89.88 106 ASN A N 1
ATOM 838 C CA . ASN A 1 106 ? 9.774 6.054 -0.611 1.00 89.88 106 ASN A CA 1
ATOM 839 C C . ASN A 1 106 ? 10.559 7.094 -1.417 1.00 89.88 106 ASN A C 1
ATOM 841 O O . ASN A 1 106 ? 9.996 8.105 -1.827 1.00 89.88 106 ASN A O 1
ATOM 845 N N . ALA A 1 107 ? 11.836 6.828 -1.715 1.00 89.62 107 ALA A N 1
ATOM 846 C CA . ALA A 1 107 ? 12.625 7.702 -2.579 1.00 89.62 107 ALA A CA 1
ATOM 847 C C . ALA A 1 107 ? 12.025 7.813 -3.994 1.00 89.62 107 ALA A C 1
ATOM 849 O O . ALA A 1 107 ? 11.928 8.918 -4.523 1.00 89.62 107 ALA A O 1
ATOM 850 N N . TYR A 1 108 ? 11.564 6.704 -4.588 1.00 89.19 108 TYR A N 1
ATOM 851 C CA . TYR A 1 108 ? 10.873 6.734 -5.883 1.00 89.19 108 TYR A CA 1
ATOM 852 C C . TYR A 1 108 ? 9.543 7.485 -5.827 1.00 89.19 108 TYR A C 1
ATOM 854 O O . TYR A 1 108 ? 9.256 8.259 -6.735 1.00 89.19 108 TYR A O 1
ATOM 862 N N . VAL A 1 109 ? 8.749 7.291 -4.771 1.00 90.69 109 VAL A N 1
ATOM 863 C CA . VAL A 1 109 ? 7.496 8.032 -4.564 1.00 90.69 109 VAL A CA 1
ATOM 864 C C . VAL A 1 109 ? 7.779 9.534 -4.523 1.00 90.69 109 VAL A C 1
ATOM 866 O O . VAL A 1 109 ? 7.174 10.285 -5.282 1.00 90.69 109 VAL A O 1
ATOM 869 N N . GLN A 1 110 ? 8.765 9.970 -3.736 1.00 90.12 110 GLN A N 1
ATOM 870 C CA . GLN A 1 110 ? 9.152 11.381 -3.655 1.00 90.12 110 GLN A CA 1
ATOM 871 C C . GLN A 1 110 ? 9.665 11.923 -4.995 1.00 90.12 110 GLN A C 1
ATOM 873 O O . GLN A 1 110 ? 9.290 13.015 -5.411 1.00 90.12 110 GLN A O 1
ATOM 878 N N . GLN A 1 111 ? 10.469 11.149 -5.728 1.00 88.94 111 GLN A N 1
ATOM 879 C CA . GLN A 1 111 ? 10.899 11.531 -7.077 1.00 88.94 111 GLN A CA 1
ATOM 880 C C . GLN A 1 111 ? 9.719 11.697 -8.035 1.00 88.94 111 GLN A C 1
ATOM 882 O O . GLN A 1 111 ? 9.733 12.611 -8.851 1.00 88.94 111 GLN A O 1
ATOM 887 N N . VAL A 1 112 ? 8.706 10.838 -7.939 1.00 88.56 112 VAL A N 1
ATOM 888 C CA . VAL A 1 112 ? 7.495 10.867 -8.769 1.00 88.56 112 VAL A CA 1
ATOM 889 C C . VAL A 1 112 ? 6.565 12.032 -8.425 1.00 88.56 112 VAL A C 1
ATOM 891 O O . VAL A 1 112 ? 5.934 12.606 -9.319 1.00 88.56 112 VAL A O 1
ATOM 894 N N . VAL A 1 113 ? 6.464 12.370 -7.141 1.00 85.38 113 VAL A N 1
ATOM 895 C CA . VAL A 1 113 ? 5.725 13.545 -6.662 1.00 85.38 113 VAL A CA 1
ATOM 896 C C . VAL A 1 113 ? 6.409 14.823 -7.152 1.00 85.38 113 VAL A C 1
ATOM 898 O O . VAL A 1 113 ? 5.736 15.725 -7.643 1.00 85.38 113 VAL A O 1
ATOM 901 N N . ASN A 1 114 ? 7.744 14.859 -7.117 1.00 85.19 114 ASN A N 1
ATOM 902 C CA . ASN A 1 114 ? 8.535 16.031 -7.494 1.00 85.19 114 ASN A CA 1
ATOM 903 C C . ASN A 1 114 ? 8.841 16.127 -9.004 1.00 85.19 114 ASN A C 1
ATOM 905 O O . ASN A 1 114 ? 9.191 17.199 -9.492 1.00 85.19 114 ASN A O 1
ATOM 909 N N . SER A 1 115 ? 8.739 15.027 -9.760 1.00 78.19 115 SER A N 1
ATOM 910 C CA . SER A 1 115 ? 9.043 14.971 -11.196 1.00 78.19 115 SER A CA 1
ATOM 911 C C . SER A 1 115 ? 8.230 13.889 -11.925 1.00 78.19 115 SER A C 1
ATOM 913 O O . SER A 1 115 ? 8.133 12.740 -11.498 1.00 78.19 115 SER A O 1
ATOM 915 N N . SER A 1 116 ? 7.656 14.227 -13.079 1.00 68.31 116 SER A N 1
ATOM 916 C CA . SER A 1 116 ? 6.743 13.342 -13.817 1.00 68.31 116 SER A CA 1
ATOM 917 C C . SER A 1 116 ? 7.432 12.172 -14.538 1.00 68.31 116 SER A C 1
ATOM 919 O O . SER A 1 116 ? 6.824 11.111 -14.686 1.00 68.31 116 SER A O 1
ATOM 921 N N . ASN A 1 117 ? 8.701 12.307 -14.940 1.00 68.94 117 ASN A N 1
ATOM 922 C CA . ASN A 1 117 ? 9.408 11.289 -15.737 1.00 68.94 117 ASN A CA 1
ATOM 923 C C . ASN A 1 117 ? 9.790 10.023 -14.948 1.00 68.94 117 ASN A C 1
ATOM 925 O O . ASN A 1 117 ? 9.873 8.937 -15.524 1.00 68.94 117 ASN A O 1
ATOM 929 N N . ALA A 1 118 ? 9.959 10.119 -13.625 1.00 70.12 118 ALA A N 1
ATOM 930 C CA . ALA A 1 118 ? 10.275 8.968 -12.775 1.00 70.12 118 ALA A CA 1
ATOM 931 C C . ALA A 1 118 ? 9.133 7.929 -12.721 1.00 70.12 118 ALA A C 1
ATOM 933 O O . ALA A 1 118 ? 9.377 6.753 -12.433 1.00 70.12 118 ALA A O 1
ATOM 934 N N . ARG A 1 119 ? 7.897 8.342 -13.062 1.00 75.19 119 ARG A N 1
ATOM 935 C CA . ARG A 1 119 ? 6.689 7.501 -13.000 1.00 75.19 119 ARG A CA 1
ATOM 936 C C . ARG A 1 119 ? 6.815 6.261 -13.863 1.00 75.19 119 ARG A C 1
ATOM 938 O O . ARG A 1 119 ? 6.496 5.158 -13.422 1.00 75.19 119 ARG A O 1
ATOM 945 N N . ILE A 1 120 ? 7.266 6.454 -15.100 1.00 74.00 120 ILE A N 1
ATOM 946 C CA . ILE A 1 120 ? 7.317 5.402 -16.119 1.00 74.00 120 ILE A CA 1
ATOM 947 C C . ILE A 1 120 ? 8.367 4.357 -15.745 1.00 74.00 120 ILE A C 1
ATOM 949 O O . ILE A 1 120 ? 8.112 3.166 -15.881 1.00 74.00 120 ILE A O 1
ATOM 953 N N . ILE A 1 121 ? 9.515 4.787 -15.220 1.00 77.69 121 ILE A N 1
ATOM 954 C CA . ILE A 1 121 ? 10.655 3.904 -14.948 1.00 77.69 121 ILE A CA 1
ATOM 955 C C . ILE A 1 121 ? 10.401 3.037 -13.710 1.00 77.69 121 ILE A C 1
ATOM 957 O O . ILE A 1 121 ? 10.601 1.826 -13.759 1.00 77.69 121 ILE A O 1
ATOM 961 N N . ALA A 1 122 ? 9.937 3.629 -12.607 1.00 84.44 122 ALA A N 1
ATOM 962 C CA . ALA A 1 122 ? 9.816 2.923 -11.329 1.00 84.44 122 ALA A CA 1
ATOM 963 C C . ALA A 1 122 ? 8.507 2.127 -11.168 1.00 84.44 122 ALA A C 1
ATOM 965 O O . ALA A 1 122 ? 8.383 1.343 -10.220 1.00 84.44 122 ALA A O 1
ATOM 966 N N . GLY A 1 123 ? 7.525 2.337 -12.056 1.00 88.56 123 GLY A N 1
ATOM 967 C CA . GLY A 1 123 ? 6.178 1.769 -11.918 1.00 88.56 123 GLY A CA 1
ATOM 968 C C . GLY A 1 123 ? 5.337 2.401 -10.817 1.00 88.56 123 GLY A C 1
ATOM 969 O O . GLY A 1 123 ? 4.305 1.852 -10.440 1.00 88.56 123 GLY A O 1
ATOM 970 N N . VAL A 1 124 ? 5.784 3.537 -10.287 1.00 90.44 124 VAL A N 1
ATOM 971 C CA . VAL A 1 124 ? 5.131 4.268 -9.202 1.00 90.44 124 VAL A CA 1
ATOM 972 C C . VAL A 1 124 ? 4.339 5.421 -9.811 1.00 90.44 124 VAL A C 1
ATOM 974 O O . VAL A 1 124 ? 4.857 6.163 -10.643 1.00 90.44 124 VAL A O 1
ATOM 977 N N . ALA A 1 125 ? 3.074 5.555 -9.428 1.00 89.50 125 ALA A N 1
ATOM 978 C CA . ALA A 1 125 ? 2.203 6.647 -9.852 1.00 89.50 125 ALA A CA 1
ATOM 979 C C . ALA A 1 125 ? 2.241 7.829 -8.870 1.00 89.50 125 ALA A C 1
ATOM 981 O O . ALA A 1 125 ? 2.093 8.975 -9.296 1.00 89.50 125 ALA A O 1
ATOM 982 N N . GLY A 1 126 ? 2.488 7.559 -7.587 1.00 89.50 126 GLY A N 1
ATOM 983 C CA . GLY A 1 126 ? 2.570 8.561 -6.531 1.00 89.50 126 GLY A CA 1
ATOM 984 C C . GLY A 1 126 ? 2.372 7.930 -5.161 1.00 89.50 126 GLY A C 1
ATOM 985 O O . GLY A 1 126 ? 2.643 6.746 -4.967 1.00 89.50 126 GLY A O 1
ATOM 986 N N . GLU A 1 127 ? 1.899 8.727 -4.211 1.00 89.75 127 GLU A N 1
ATOM 987 C CA . GLU A 1 127 ? 1.512 8.216 -2.901 1.00 89.75 127 GLU A CA 1
ATOM 988 C C . GLU A 1 127 ? 0.257 7.341 -3.012 1.00 89.75 127 GLU A C 1
ATOM 990 O O . GLU A 1 127 ? -0.665 7.629 -3.776 1.00 89.75 127 GLU A O 1
ATOM 995 N N . SER A 1 128 ? 0.223 6.254 -2.244 1.00 88.94 128 SER A N 1
ATOM 996 C CA . SER A 1 128 ? -1.003 5.478 -2.032 1.00 88.94 128 SER A CA 1
ATOM 997 C C . SER A 1 128 ? -2.056 6.302 -1.312 1.00 88.94 128 SER A C 1
ATOM 999 O O . SER A 1 128 ? -1.733 7.069 -0.410 1.00 88.94 128 SER A O 1
ATOM 1001 N N . VAL A 1 129 ? -3.326 6.037 -1.622 1.00 85.75 129 VAL A N 1
ATOM 1002 C CA . VAL A 1 129 ? -4.460 6.615 -0.890 1.00 85.75 129 VAL A CA 1
ATOM 1003 C C . VAL A 1 129 ? -4.410 6.291 0.606 1.00 85.75 129 VAL A C 1
ATOM 1005 O O . VAL A 1 129 ? -4.890 7.076 1.406 1.00 85.75 129 VAL A O 1
ATOM 1008 N N . LEU A 1 130 ? -3.785 5.179 1.003 1.00 85.31 130 LEU A N 1
ATOM 1009 C CA . LEU A 1 130 ? -3.681 4.727 2.391 1.00 85.31 130 LEU A CA 1
ATOM 1010 C C . LEU A 1 130 ? -2.428 5.259 3.116 1.00 85.31 130 LEU A C 1
ATOM 1012 O O . LEU A 1 130 ? -2.189 4.871 4.258 1.00 85.31 130 LEU A O 1
ATOM 1016 N N . SER A 1 131 ? -1.620 6.129 2.489 1.00 87.38 131 SER A N 1
ATOM 1017 C CA . SER A 1 131 ? -0.346 6.636 3.041 1.00 87.38 131 SER A CA 1
ATOM 1018 C C . SER A 1 131 ? -0.474 7.294 4.419 1.00 87.38 131 SER A C 1
ATOM 1020 O O . SER A 1 131 ? 0.483 7.286 5.188 1.00 87.38 131 SER A O 1
ATOM 1022 N N . ASN A 1 132 ? -1.660 7.813 4.739 1.00 83.75 132 ASN A N 1
ATOM 1023 C CA . ASN A 1 132 ? -1.959 8.495 5.996 1.00 83.75 132 ASN A CA 1
ATOM 1024 C C . ASN A 1 132 ? -2.357 7.558 7.148 1.00 83.75 132 ASN A C 1
ATOM 1026 O O . ASN A 1 132 ? -2.691 8.057 8.220 1.00 83.75 132 ASN A O 1
ATOM 1030 N N . LEU A 1 133 ? -2.379 6.237 6.947 1.00 81.25 133 LEU A N 1
ATOM 1031 C CA . LEU A 1 133 ? -2.689 5.276 8.006 1.00 81.25 133 LEU A CA 1
ATOM 1032 C C . LEU A 1 133 ? -1.433 4.895 8.789 1.00 81.25 133 LEU A C 1
ATOM 1034 O O . LEU A 1 133 ? -0.410 4.521 8.209 1.00 81.25 133 LEU A O 1
ATOM 1038 N N . ILE A 1 134 ? -1.523 4.910 10.121 1.00 76.31 134 ILE A N 1
ATOM 1039 C CA . ILE A 1 134 ? -0.404 4.507 10.980 1.00 76.31 134 ILE A CA 1
ATOM 1040 C C . ILE A 1 134 ? -0.076 3.034 10.716 1.00 76.31 134 ILE A C 1
ATOM 1042 O O . ILE A 1 134 ? -0.960 2.180 10.745 1.00 76.31 134 ILE A O 1
ATOM 1046 N N . GLY A 1 135 ? 1.202 2.741 10.457 1.00 73.44 135 GLY A N 1
ATOM 1047 C CA . GLY A 1 135 ? 1.697 1.384 10.203 1.00 73.44 135 GLY A CA 1
ATOM 1048 C C . GLY A 1 135 ? 1.496 0.875 8.771 1.00 73.44 135 GLY A C 1
ATOM 1049 O O . GLY A 1 135 ? 1.990 -0.207 8.452 1.00 73.44 135 GLY A O 1
ATOM 1050 N N . PHE A 1 136 ? 0.828 1.636 7.894 1.00 80.00 136 PHE A N 1
ATOM 1051 C CA . PHE A 1 136 ? 0.680 1.257 6.491 1.00 80.00 136 PHE A CA 1
ATOM 1052 C C . PHE A 1 136 ? 1.973 1.487 5.707 1.00 80.00 136 PHE A C 1
ATOM 1054 O O . PHE A 1 136 ? 2.649 2.506 5.842 1.00 80.00 136 PHE A O 1
ATOM 1061 N N . HIS A 1 137 ? 2.278 0.557 4.803 1.00 7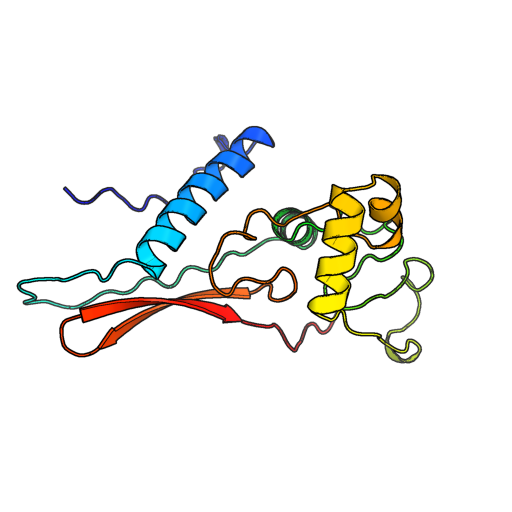8.19 137 HIS A N 1
ATOM 1062 C CA . HIS A 1 137 ? 3.255 0.777 3.748 1.00 78.19 137 HIS A CA 1
ATOM 1063 C C . HIS A 1 137 ? 2.795 0.098 2.455 1.00 78.19 137 HIS A C 1
ATOM 1065 O O . HIS A 1 137 ? 2.342 -1.041 2.474 1.00 78.19 137 HIS A O 1
ATOM 1071 N N . GLN A 1 138 ? 3.006 0.755 1.312 1.00 75.19 138 GLN A N 1
ATOM 1072 C CA . GLN A 1 138 ? 2.533 0.360 -0.030 1.00 75.19 138 GLN A CA 1
ATOM 1073 C C . GLN A 1 138 ? 2.968 -1.045 -0.492 1.00 75.19 138 GLN A C 1
ATOM 1075 O O . GLN A 1 138 ? 2.366 -1.637 -1.384 1.00 75.19 138 GLN A O 1
ATOM 1080 N N . ARG A 1 139 ? 4.010 -1.601 0.135 1.00 68.75 139 ARG A N 1
ATOM 1081 C CA . ARG A 1 139 ? 4.502 -2.975 -0.081 1.00 68.75 139 ARG A CA 1
ATOM 1082 C C . ARG A 1 139 ? 3.656 -4.050 0.627 1.00 68.75 139 ARG A C 1
ATOM 1084 O O . ARG A 1 139 ? 3.678 -5.206 0.219 1.00 68.75 139 ARG A O 1
ATOM 1091 N N . LEU A 1 140 ? 2.972 -3.694 1.710 1.00 59.41 140 LEU A N 1
ATOM 1092 C CA . LEU A 1 140 ? 2.252 -4.601 2.603 1.00 59.41 140 LEU A CA 1
ATOM 1093 C C . LEU A 1 140 ? 0.785 -4.652 2.172 1.00 59.41 140 LEU A C 1
ATOM 1095 O O . LEU A 1 140 ? -0.049 -3.938 2.719 1.00 59.41 140 LEU A O 1
ATOM 1099 N N . PHE A 1 141 ? 0.471 -5.424 1.132 1.00 59.12 141 PHE A N 1
ATOM 1100 C CA . PHE A 1 141 ? -0.882 -5.432 0.566 1.00 59.12 141 PHE A CA 1
ATOM 1101 C C . PHE A 1 141 ? -1.734 -6.613 1.036 1.00 59.12 141 PHE A C 1
ATOM 1103 O O . PHE A 1 141 ? -2.287 -7.351 0.229 1.00 59.12 141 PHE A O 1
ATOM 1110 N N . VAL A 1 142 ? -1.865 -6.751 2.358 1.00 52.34 142 VAL A N 1
ATOM 1111 C CA . VAL A 1 142 ? -3.013 -7.397 3.008 1.00 52.34 142 VAL A CA 1
ATOM 1112 C C . VAL A 1 142 ? -3.418 -6.535 4.206 1.00 52.34 142 VAL A C 1
ATOM 1114 O O . VAL A 1 142 ? -2.633 -6.309 5.128 1.00 52.34 142 VAL A O 1
ATOM 1117 N N . PHE A 1 143 ? -4.648 -6.023 4.178 1.00 52.81 143 PHE A N 1
ATOM 1118 C CA . PHE A 1 143 ? -5.220 -5.214 5.253 1.00 52.81 143 PHE A CA 1
ATOM 1119 C C . PHE A 1 143 ? -5.916 -6.137 6.260 1.00 52.81 143 PHE A C 1
ATOM 1121 O O . PHE A 1 143 ? -6.850 -6.842 5.877 1.00 52.81 143 PHE A O 1
ATOM 1128 N N . LEU A 1 144 ? -5.481 -6.139 7.523 1.00 49.69 144 LEU A N 1
ATOM 1129 C CA . LEU A 1 144 ? -6.143 -6.862 8.608 1.00 49.69 144 LEU A CA 1
ATOM 1130 C C . LEU A 1 144 ? -6.471 -5.896 9.751 1.00 49.69 144 LEU A C 1
ATOM 1132 O O . LEU A 1 144 ? -5.607 -5.497 10.529 1.00 49.69 144 LEU A O 1
ATOM 1136 N N . LEU A 1 145 ? -7.743 -5.541 9.901 1.00 50.88 145 LEU A N 1
ATOM 1137 C CA . LEU A 1 145 ? -8.187 -4.808 11.084 1.00 50.88 145 LEU A CA 1
ATOM 1138 C C . LEU A 1 145 ? -8.405 -5.793 12.243 1.00 50.88 145 LEU A C 1
ATOM 1140 O O . LEU A 1 145 ? -9.206 -6.718 12.111 1.00 50.88 145 LEU A O 1
ATOM 1144 N N . VAL A 1 146 ? -7.693 -5.613 13.361 1.00 49.62 146 VAL A N 1
ATOM 1145 C CA . VAL A 1 146 ? -7.792 -6.462 14.559 1.00 49.62 146 VAL A CA 1
ATOM 1146 C C . VAL A 1 146 ? -8.213 -5.611 15.755 1.00 49.62 146 VAL A C 1
ATOM 1148 O O . VAL A 1 146 ? -7.427 -4.875 16.348 1.00 49.62 146 VAL A O 1
ATOM 1151 N N . MET A 1 147 ? -9.468 -5.734 16.166 1.00 50.69 147 MET A N 1
ATOM 1152 C CA . MET A 1 147 ? -9.931 -5.134 17.417 1.00 50.69 147 MET A CA 1
ATOM 1153 C C . MET A 1 147 ? -9.540 -6.055 18.586 1.00 50.69 147 MET A C 1
ATOM 1155 O O . MET A 1 147 ? -9.939 -7.218 18.600 1.00 50.69 147 MET A O 1
ATOM 1159 N N . MET A 1 148 ? -8.753 -5.567 19.554 1.00 43.19 148 MET A N 1
ATOM 1160 C CA . MET A 1 148 ? -8.354 -6.328 20.750 1.00 43.19 148 MET A CA 1
ATOM 1161 C C . MET A 1 148 ? -8.766 -5.590 22.029 1.00 43.19 148 MET A C 1
ATOM 1163 O O . MET A 1 148 ? -8.512 -4.400 22.195 1.00 43.19 148 MET A O 1
ATOM 1167 N N . GLN A 1 149 ? -9.367 -6.302 22.982 1.00 46.44 149 GLN A N 1
ATOM 1168 C CA . GLN A 1 149 ? -9.656 -5.750 24.308 1.00 46.44 149 GLN A CA 1
ATOM 1169 C C . GLN A 1 149 ? -8.522 -6.078 25.289 1.00 46.44 149 GLN A C 1
ATOM 1171 O O . GLN A 1 149 ? -8.097 -7.230 25.383 1.00 46.44 149 GLN A O 1
ATOM 1176 N N . ILE A 1 150 ? -8.092 -5.089 26.079 1.00 45.12 150 ILE A N 1
ATOM 1177 C CA . ILE A 1 150 ? -7.263 -5.295 27.274 1.00 45.12 150 ILE A CA 1
ATOM 1178 C C . ILE A 1 150 ? -7.986 -4.627 28.448 1.00 45.12 150 ILE A C 1
ATOM 1180 O O . ILE A 1 150 ? -8.185 -3.420 28.441 1.00 45.12 150 ILE A O 1
ATOM 1184 N N . GLN A 1 151 ? -8.401 -5.421 29.444 1.00 42.09 151 GLN A N 1
ATOM 1185 C CA . GLN A 1 151 ? -8.887 -4.959 30.759 1.00 42.09 151 GLN A CA 1
ATOM 1186 C C . GLN A 1 151 ? -9.843 -3.744 30.708 1.00 42.09 151 GLN A C 1
ATOM 1188 O O . GLN A 1 151 ? -9.481 -2.634 31.083 1.00 42.09 151 GLN A O 1
ATOM 1193 N N . ASN A 1 152 ? -11.086 -3.960 30.255 1.00 47.03 152 ASN A N 1
ATOM 1194 C CA . ASN A 1 152 ? -12.158 -2.943 30.155 1.00 47.03 152 ASN A CA 1
ATOM 1195 C C . ASN A 1 152 ? -11.920 -1.772 29.176 1.00 47.03 152 ASN A C 1
ATOM 1197 O O . ASN A 1 152 ? -12.785 -0.908 29.049 1.00 47.03 152 ASN A O 1
ATOM 1201 N N . LEU A 1 153 ? -10.810 -1.766 28.436 1.00 43.25 153 LEU A N 1
ATOM 1202 C CA . LEU A 1 153 ? -10.527 -0.813 27.362 1.00 43.25 153 LEU A CA 1
ATOM 1203 C C . LEU A 1 153 ? -10.523 -1.560 26.021 1.00 43.25 153 LEU A C 1
ATOM 1205 O O . LEU A 1 153 ? -9.858 -2.592 25.882 1.00 43.25 153 LEU A O 1
ATOM 1209 N N . MET A 1 154 ? -11.269 -1.061 25.030 1.00 47.66 154 MET A N 1
ATOM 1210 C CA . MET A 1 154 ? -11.134 -1.544 23.655 1.00 47.66 154 MET A CA 1
ATOM 1211 C C . MET A 1 154 ? -10.056 -0.737 22.941 1.00 47.66 154 MET A C 1
ATOM 1213 O O . MET A 1 154 ? -10.197 0.472 22.751 1.00 47.66 154 MET A O 1
ATOM 1217 N N . ALA A 1 155 ? -8.995 -1.426 22.526 1.00 47.81 155 ALA A N 1
ATOM 1218 C CA . ALA A 1 155 ? -7.987 -0.889 21.632 1.00 47.81 155 ALA A CA 1
ATOM 1219 C C . ALA A 1 155 ? -8.224 -1.459 20.229 1.00 47.81 155 ALA A C 1
ATOM 1221 O O . ALA A 1 155 ? -8.320 -2.671 20.025 1.00 47.81 155 ALA A O 1
ATOM 1222 N N . ILE A 1 156 ? -8.332 -0.584 19.238 1.00 52.41 156 ILE A N 1
ATOM 1223 C CA . ILE A 1 156 ? -8.430 -1.013 17.847 1.00 52.41 156 ILE A CA 1
ATOM 1224 C C . ILE A 1 156 ? -7.025 -0.979 17.275 1.00 52.41 156 ILE A C 1
ATOM 1226 O O . ILE A 1 156 ? -6.406 0.077 17.192 1.00 52.41 156 ILE A O 1
ATOM 1230 N N . SER A 1 157 ? -6.518 -2.149 16.901 1.00 50.62 157 SER A N 1
ATOM 1231 C CA . SER A 1 157 ? -5.247 -2.268 16.206 1.00 50.62 157 SER A CA 1
ATOM 1232 C C . SER A 1 157 ? -5.513 -2.498 14.725 1.00 50.62 157 SER A C 1
ATOM 1234 O O . SER A 1 157 ? -6.306 -3.349 14.328 1.00 50.62 157 SER A O 1
ATOM 1236 N N . VAL A 1 158 ? -4.854 -1.727 13.874 1.00 53.28 158 VAL A N 1
ATOM 1237 C CA . VAL A 1 158 ? -4.852 -1.988 12.436 1.00 53.28 158 VAL A CA 1
ATOM 1238 C C . VAL A 1 158 ? -3.519 -2.642 12.121 1.00 53.28 158 VAL A C 1
ATOM 1240 O O . VAL A 1 158 ? -2.470 -2.032 12.318 1.00 53.28 158 VAL A O 1
ATOM 1243 N N . ALA A 1 159 ? -3.559 -3.889 11.664 1.00 53.22 159 ALA A N 1
ATOM 1244 C CA . ALA A 1 159 ? -2.381 -4.641 11.280 1.00 53.22 159 ALA A CA 1
ATOM 1245 C C . ALA A 1 159 ? -2.296 -4.746 9.753 1.00 53.22 159 ALA A C 1
ATOM 1247 O O . ALA A 1 159 ? -3.268 -5.035 9.056 1.00 53.22 159 ALA A O 1
ATOM 1248 N N . PHE A 1 160 ? -1.096 -4.541 9.223 1.00 55.56 160 PHE A N 1
ATOM 1249 C CA . PHE A 1 160 ? -0.808 -4.737 7.808 1.00 55.56 160 PHE A CA 1
ATOM 1250 C C . PHE A 1 160 ? -0.001 -6.015 7.675 1.00 55.56 160 PHE A C 1
ATOM 1252 O O . PHE A 1 160 ? 1.121 -6.106 8.176 1.00 55.56 160 PHE A O 1
ATOM 1259 N N . LEU A 1 161 ? -0.593 -7.021 7.041 1.00 49.62 161 LEU A N 1
ATOM 1260 C CA . LEU A 1 161 ? 0.080 -8.284 6.802 1.00 49.62 161 LEU A CA 1
ATOM 1261 C C . LEU A 1 161 ? 0.894 -8.185 5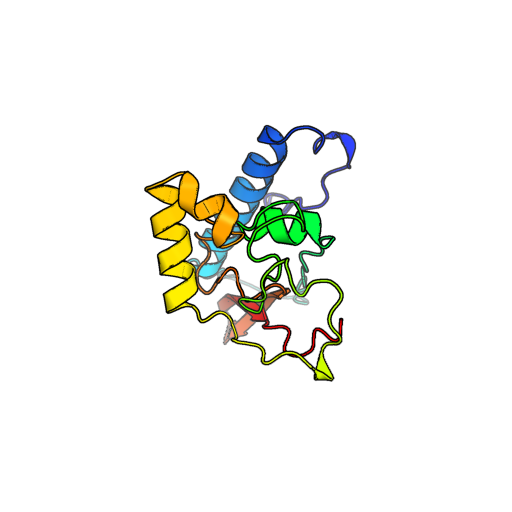.514 1.00 49.62 161 LEU A C 1
ATOM 1263 O O . LEU A 1 161 ? 0.432 -7.700 4.477 1.00 49.62 161 LEU A O 1
ATOM 1267 N N . GLN A 1 162 ? 2.137 -8.648 5.593 1.00 46.91 162 GLN A N 1
ATOM 1268 C CA . GLN A 1 162 ? 2.956 -8.851 4.415 1.00 46.91 162 GLN A CA 1
ATOM 1269 C C . GLN A 1 162 ? 2.626 -10.219 3.836 1.00 46.91 162 GLN A C 1
ATOM 1271 O O . GLN A 1 162 ? 2.842 -11.234 4.497 1.00 46.91 162 GLN A O 1
ATOM 1276 N N . ASP A 1 163 ? 2.157 -10.258 2.593 1.00 45.38 163 ASP A N 1
ATOM 1277 C CA . ASP A 1 163 ? 2.133 -11.521 1.874 1.00 45.38 163 ASP A CA 1
ATOM 1278 C C . ASP A 1 163 ? 3.581 -11.913 1.536 1.00 45.38 163 ASP A C 1
ATOM 1280 O O . ASP A 1 163 ? 4.269 -11.250 0.750 1.00 45.38 163 ASP A O 1
ATOM 1284 N N . HIS A 1 164 ? 4.089 -12.940 2.216 1.00 42.53 164 HIS A N 1
ATOM 1285 C CA . HIS A 1 164 ? 5.399 -13.526 1.937 1.00 42.53 164 HIS A CA 1
ATOM 1286 C C . HIS A 1 164 ? 5.336 -14.583 0.825 1.00 42.53 164 HIS A C 1
ATOM 1288 O O . HIS A 1 164 ? 6.388 -15.050 0.391 1.00 42.53 164 HIS A O 1
ATOM 1294 N N . HIS A 1 165 ? 4.141 -14.917 0.322 1.00 36.53 165 HIS A N 1
ATOM 1295 C CA . HIS A 1 165 ? 3.926 -16.007 -0.624 1.00 36.53 165 HIS A CA 1
ATOM 1296 C C . HIS A 1 165 ? 3.040 -15.589 -1.797 1.00 36.53 165 HIS A C 1
ATOM 1298 O O . HIS A 1 165 ? 2.022 -16.206 -2.090 1.00 36.53 165 HIS A O 1
ATOM 1304 N N . VAL A 1 166 ? 3.496 -14.599 -2.562 1.00 35.78 166 VAL A N 1
ATOM 1305 C CA . VAL A 1 166 ? 3.020 -14.457 -3.940 1.00 35.78 166 VAL A CA 1
ATOM 1306 C C . VAL A 1 166 ? 3.820 -15.433 -4.807 1.00 35.78 166 VAL A C 1
ATOM 1308 O O . VAL A 1 166 ? 4.850 -15.077 -5.378 1.00 35.78 166 VAL A O 1
ATOM 1311 N N . HIS A 1 167 ? 3.372 -16.688 -4.860 1.00 32.59 167 HIS A N 1
ATOM 1312 C CA . HIS A 1 167 ? 3.671 -17.558 -5.995 1.00 32.59 167 HIS A CA 1
ATOM 1313 C C . HIS A 1 167 ? 2.822 -17.049 -7.168 1.00 32.59 167 HIS A C 1
ATOM 1315 O O . HIS A 1 167 ? 1.621 -17.307 -7.219 1.00 32.59 167 HIS A O 1
ATOM 1321 N N . LEU A 1 168 ? 3.434 -16.239 -8.038 1.00 33.62 168 LEU A N 1
ATOM 1322 C CA . LEU A 1 168 ? 2.916 -15.943 -9.378 1.00 33.62 168 LEU A CA 1
ATOM 1323 C C . LEU A 1 168 ? 3.411 -17.010 -10.350 1.00 33.62 168 LEU A C 1
ATOM 1325 O O . LEU A 1 168 ? 4.614 -17.347 -10.260 1.00 33.62 168 LEU A O 1
#

Radius of gyration: 18.96 Å; chains: 1; bounding box: 45×35×52 Å

Foldseek 3Di:
DDPPPDPDDDPVQPPDPVSVLVSLVVVLVVLQCLQPDWDFDPDDDDDDDDDKDKDDDPPLVLCQLLQFHSDCQAQARDLFFRDGSVCVPPDPVVDDTHTDDQVNVVVLQVCCVVDVVSRRNRRGNHHHSNNSHPPDHSQQRIWTWDWDDDDRIIHTDTDGHHDPDPPD

Sequence (168 aa):
DLPDLVGICPTKYLSLQTNQTKYFEAIIKDLNYLQTTVLAVQTFNGQLHFAFSVLAADNLASNEIGGFQRNFNSGQFCRSCHISYQFKLTPLTDISFLPRKVTTHNAYVQQVVNSSNARIIAGVAGESVLSNLIGFHQRLFVFLLVMMQIQNLMAISVAFLQDHHVHL

=== Feature glossary ===
The record interleaves many kinds of information about one protein. Here is each kind framed as the question it answers.

Q: What are the backbone torsion angles?
A: φ (phi) and ψ (psi) are the two rotatable backbone dihedrals per residue: φ is the C(i-1)–N–Cα–C torsion, ψ is the N–Cα–C–N(i+1) torsion, both in degrees on (−180°, 180°]. α-helical residues cluster near (−60°, −45°); β-strand residues near (−120°, +130°). A Ramachandran plot is simply a scatter of (φ, ψ) for every residue.

Q: What is the amino-acid chain?
A: This is the polypeptide sequence — one letter per residue, N-terminus first. Length ranges from a few dozen residues for small domains to over a thousand for large multi-domain proteins.

Q: How mobile is each atom in the crystal?
A: For experimental (PDB) structures, the B-factor (temperature factor) quantifies the positional spread of each atom in the crystal — a combination of thermal vibration and static disorder — in units of Å². High B-factors mark flexible loops or poorly resolved regions; low B-factors mark the rigid, well-ordered core.

Q: Are the domains correctly placed relative to each other?
A: Predicted Aligned Error (PAE) is an AlphaFold confidence matrix: entry (i, j) is the expected error in the position of residue j, in ångströms, when the prediction is superimposed on the true structure at residue i. Low PAE within a block of residues means that block is internally rigid and well-predicted; high PAE between two blocks means their relative placement is uncertain even if each block individually is confident.

Q: How confident is the AlphaFold model at each residue?
A: pLDDT is the predicted lDDT-Cα score: AlphaFold's confidence that the local environment of each residue (all inter-atomic distances within 15 Å) is correctly placed. It is a per-residue number between 0 and 100, with higher meaning more reliable.

Q: What family and function is it annotated with?
A: Functional annotations link the protein to curated databases. InterPro entries identify conserved domains and families by matching the sequence against member-database signatures (Pfam, PROSITE, CDD, …). Gene Ontology (GO) terms describe molecular function, biological process, and cellular component in a controlled vocabulary. CATH places the structure in a hierarchical fold classification (Class/Architecture/Topology/Homologous-superfamily). The organism is the source species.

Q: How big and how compact is the whole molecule?
A: Three whole-structure scalars: the radius of gyration (RMS distance of Cα from centroid, in Å), the count of Cα–Cα contacts (pairs closer than 8 Å and separated by more than four residues in sequence — i.e. tertiary, not local, contacts), and the bounding-box dimensions. Together they distinguish compact globular folds from extended fibres or disordered chains.

Q: What known structures does this most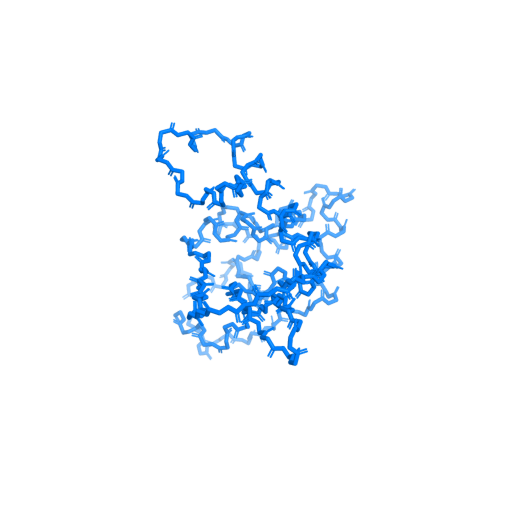 resemble?
A: The Foldseek neighbor list gives the closest experimentally determined structures in the PDB, ranked by structural alignment. TM-score near 1 means near-identical fold; near 0.3 means only rough topology match. This is how one finds what a novel AlphaFold prediction most resembles in the solved-structure universe.

Q: Which residues are buried vs exposed?
A: SASA measures how much of the protein is reachable by solvent. It is computed by rolling a water-sized probe over the atomic surface and summing the exposed area (Å²). Per-residue SASA distinguishes core (buried, low SASA) from surface (exposed, high SASA) residues; total SASA is a whole-molecule size measure.

Q: Which residues are in helices, strands, or loops?
A: Eight-state secondary structure (DSSP): H is the canonical α-helix, G the tighter 3₁₀-helix, I the wider π-helix; E/B are β-structure, T and S are turns and bends, and '-' is everything else. DSSP derives these from the pattern of main-chain N–H···O=C hydrogen bonds, not from the sequence.

Q: Where is each backbone atom in 3D?
A: Structure coordinates are given as an mmCIF _atom_site loop: one row per atom with element, residue name, chain id, sequence number, and x/y/z position in Å. Only the four main-chain atoms per residue are included here; side chains are omitted to keep the record compact.

Q: What if only a Cα trace is available?
A: Three-state secondary structure (P-SEA) collapses the eight DSSP classes into helix (a), strand (b), and coil (c). P-SEA assigns these from Cα geometry alone — distances and angles — without requiring backbone oxygens, so it works on any Cα trace.

Q: What do the rendered images show?
A: The six renders are orthographic views along the three Cartesian axes in both directions. Representation (cartoon, sticks, or surface) and color scheme (sequence-rainbow or by-chain) vary across proteins so the training set covers all the common visualization conventions.

Q: What does the local fold look like, residue by residue?
A: Foldseek's 3Di representation compresses backbone geometry into a per-residue letter drawn from a learned twenty-state alphabet. It captures the tertiary interaction pattern around each residue — which residues are packed against it in space, regardless of where they are in sequence.

Q: What do the diagnostic plots show?
A: The contact map is a binary N×N matrix image: pixel (i, j) is dark where Cα_i and Cα_j are within 8 Å and |i−j|>4. Because the |i−j|>4 filter removes local helical contacts, off-diagonal stripes parallel to the main diagonal indicate parallel β-sheets; stripes perpendicular to it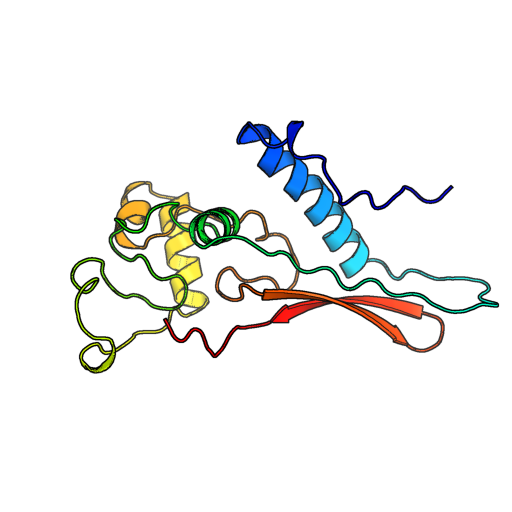 indicate antiparallel β-sheets. The Ramachandran plot scatters every residue's (φ, ψ) pair against the sterically allowed regions. The PAE heatmap renders the predicted-aligned-error matrix.